Protein AF-A0A258SSX3-F1 (afdb_monomer)

Foldseek 3Di:
DVVVVVLCVQQPAPDPPFDDDPSHTDGNYDDDPVVVVVVVVVVVVVVVPPPD

Secondary structure (DSSP, 8-state):
-HHHHHHHHHTT--SSS-EEETTEEEESSPPPHHHHHHHHHHHHHHHGGG--

Mean predicted aligned error: 6.94 Å

Structure (mmCIF, N/CA/C/O backbone):
data_AF-A0A258SSX3-F1
#
_entry.id   AF-A0A258SSX3-F1
#
loop_
_atom_site.group_PDB
_atom_site.id
_atom_site.type_symbol
_atom_site.label_atom_id
_atom_site.label_alt_id
_atom_site.label_comp_id
_atom_site.label_asym_id
_atom_site.label_entity_id
_atom_site.label_seq_id
_atom_site.pdbx_PDB_ins_code
_atom_site.Cartn_x
_atom_site.Cartn_y
_atom_site.Cartn_z
_atom_site.occupancy
_atom_site.B_iso_or_equiv
_atom_site.auth_seq_id
_atom_site.auth_comp_id
_atom_site.auth_asym_id
_atom_site.auth_atom_id
_atom_site.pdbx_PDB_model_num
ATOM 1 N N . ILE A 1 1 ? -4.159 8.766 15.263 1.00 64.00 1 ILE A N 1
ATOM 2 C CA . ILE A 1 1 ? -3.736 7.452 15.800 1.00 64.00 1 ILE A CA 1
ATOM 3 C C . ILE A 1 1 ? -4.791 6.377 15.560 1.00 64.00 1 ILE A C 1
ATOM 5 O O . ILE A 1 1 ? -4.539 5.564 14.693 1.00 64.00 1 ILE A O 1
ATOM 9 N N . LEU A 1 2 ? -5.957 6.351 16.228 1.00 70.31 2 LEU A N 1
ATOM 10 C CA . LEU A 1 2 ? -6.959 5.283 15.989 1.00 70.31 2 LEU A CA 1
ATOM 11 C C . LEU A 1 2 ? -7.436 5.219 14.526 1.00 70.31 2 LEU A C 1
ATOM 13 O O . LEU A 1 2 ? -7.394 4.161 13.918 1.00 70.31 2 LEU A O 1
ATOM 17 N N . GLU A 1 3 ? -7.757 6.368 13.932 1.00 70.19 3 GLU A N 1
ATOM 18 C CA . GLU A 1 3 ? -8.198 6.467 12.530 1.00 70.19 3 GLU A CA 1
ATOM 19 C C . GLU A 1 3 ? -7.116 6.021 11.521 1.00 70.19 3 GLU A C 1
ATOM 21 O O . GLU A 1 3 ? -7.412 5.493 10.454 1.00 70.19 3 GLU A O 1
ATOM 26 N N . GLU A 1 4 ? -5.837 6.162 11.885 1.00 70.38 4 GLU A N 1
ATOM 27 C CA . GLU A 1 4 ? -4.705 5.701 11.069 1.00 70.38 4 GLU A CA 1
ATOM 28 C C . GLU A 1 4 ? -4.503 4.180 11.181 1.00 70.38 4 GLU A C 1
ATOM 30 O O . GLU A 1 4 ? -3.991 3.555 10.253 1.00 70.38 4 GLU A O 1
ATOM 35 N N . MET A 1 5 ? -4.909 3.576 12.306 1.00 69.81 5 MET A N 1
ATOM 36 C CA . MET A 1 5 ? -4.866 2.124 12.507 1.00 69.81 5 MET A CA 1
ATOM 37 C C . MET A 1 5 ? -5.961 1.422 11.704 1.00 69.81 5 MET A C 1
ATOM 39 O O . MET A 1 5 ? -5.679 0.389 11.101 1.00 69.81 5 MET A O 1
ATOM 43 N N . ASP A 1 6 ? -7.164 1.999 11.643 1.00 74.69 6 ASP A N 1
ATOM 44 C CA . ASP A 1 6 ? -8.263 1.466 10.828 1.00 74.69 6 ASP A CA 1
ATOM 45 C C . ASP A 1 6 ? -7.884 1.464 9.339 1.00 74.69 6 ASP A C 1
ATOM 47 O O . ASP A 1 6 ? -8.008 0.443 8.666 1.00 74.69 6 ASP A O 1
ATOM 51 N N . TYR A 1 7 ? -7.271 2.551 8.855 1.00 77.50 7 TYR A N 1
ATOM 52 C CA . TYR A 1 7 ? -6.754 2.612 7.486 1.00 77.50 7 TYR A CA 1
ATOM 53 C C . TYR A 1 7 ? -5.687 1.543 7.200 1.00 77.50 7 TYR A C 1
ATOM 55 O O . TYR A 1 7 ? -5.679 0.944 6.125 1.00 77.50 7 TYR A O 1
ATOM 63 N N . ALA A 1 8 ? -4.786 1.273 8.152 1.00 78.25 8 ALA A N 1
ATOM 64 C CA . ALA A 1 8 ? -3.771 0.234 7.994 1.00 78.25 8 ALA A CA 1
ATOM 65 C C . ALA A 1 8 ? -4.406 -1.161 7.837 1.00 78.25 8 ALA A C 1
ATOM 67 O O . ALA A 1 8 ? -3.969 -1.941 6.988 1.00 78.25 8 ALA A O 1
ATOM 68 N N . VAL A 1 9 ? -5.458 -1.457 8.606 1.00 81.31 9 VAL A N 1
ATOM 69 C CA . VAL A 1 9 ? -6.227 -2.704 8.479 1.00 81.31 9 VAL A CA 1
ATOM 70 C C . VAL A 1 9 ? -6.932 -2.776 7.124 1.00 81.31 9 VAL A C 1
ATOM 72 O O . VAL A 1 9 ? -6.833 -3.808 6.458 1.00 81.31 9 VAL A O 1
ATOM 75 N N . ASP A 1 10 ? -7.563 -1.687 6.680 1.00 84.38 10 ASP A N 1
ATOM 76 C CA . ASP A 1 10 ? -8.284 -1.624 5.400 1.00 84.38 10 ASP A CA 1
ATOM 77 C C . ASP A 1 10 ? -7.378 -1.901 4.193 1.00 84.38 10 ASP A C 1
ATOM 79 O O . ASP A 1 10 ? -7.781 -2.583 3.249 1.00 84.38 10 ASP A O 1
ATOM 83 N N . VAL A 1 11 ? -6.126 -1.432 4.228 1.00 81.12 11 VAL A N 1
ATOM 84 C CA . VAL A 1 11 ? -5.144 -1.717 3.167 1.00 81.12 11 VAL A CA 1
ATOM 85 C C . VAL A 1 11 ? -4.465 -3.085 3.320 1.00 81.12 11 VAL A C 1
ATOM 87 O O . VAL A 1 11 ? -3.693 -3.472 2.444 1.00 81.12 11 VAL A O 1
ATOM 90 N N . GLY A 1 12 ? -4.755 -3.839 4.390 1.00 84.25 12 GLY A N 1
ATOM 91 C CA . GLY A 1 12 ? -4.310 -5.222 4.606 1.00 84.25 12 GLY A CA 1
ATOM 92 C C . GLY A 1 12 ? -3.123 -5.407 5.561 1.00 84.25 12 GLY A C 1
ATOM 93 O O . GLY A 1 12 ? -2.577 -6.509 5.649 1.00 84.25 12 GLY A O 1
ATOM 94 N N . VAL A 1 13 ? -2.694 -4.371 6.287 1.00 84.94 13 VAL A N 1
ATOM 95 C CA . VAL A 1 13 ? -1.594 -4.468 7.261 1.00 84.94 13 VAL A CA 1
ATOM 96 C C . VAL A 1 13 ? -2.048 -5.247 8.494 1.00 84.94 13 VAL A C 1
ATOM 98 O O . VAL A 1 13 ? -2.894 -4.793 9.257 1.00 84.94 13 VAL A O 1
ATOM 101 N N . MET A 1 14 ? -1.436 -6.411 8.721 1.00 83.88 14 MET A N 1
ATOM 102 C CA . MET A 1 14 ? -1.701 -7.251 9.900 1.00 83.88 14 MET A CA 1
ATOM 103 C C . MET A 1 14 ? -0.675 -7.040 11.026 1.00 83.88 14 MET A C 1
ATOM 105 O O . MET A 1 14 ? -0.968 -7.276 12.196 1.00 83.88 14 MET A O 1
ATOM 109 N N . SER A 1 15 ? 0.541 -6.601 10.684 1.00 84.06 15 SER A N 1
ATOM 110 C CA . SER A 1 15 ? 1.634 -6.349 11.630 1.00 84.06 15 SER A CA 1
ATOM 111 C C . SER A 1 15 ? 2.633 -5.336 11.070 1.00 84.06 15 SER A C 1
ATOM 113 O O . SER A 1 15 ? 2.877 -5.315 9.866 1.00 84.06 15 SER A O 1
ATOM 115 N N . SER A 1 16 ? 3.259 -4.539 11.938 1.00 85.94 16 SER A N 1
ATOM 116 C CA . SER A 1 16 ? 4.365 -3.647 11.569 1.00 85.94 16 SER A CA 1
ATOM 117 C C . SER A 1 16 ? 5.725 -4.349 11.685 1.00 85.94 16 SER A C 1
ATOM 119 O O . SER A 1 16 ? 5.907 -5.125 12.628 1.00 85.94 16 SER A O 1
ATOM 121 N N . PRO A 1 17 ? 6.723 -4.004 10.853 1.00 90.88 17 PRO A N 1
ATOM 122 C CA . PRO A 1 17 ? 6.685 -3.010 9.773 1.00 90.88 17 PRO A CA 1
ATOM 123 C C . PRO A 1 17 ? 6.048 -3.545 8.479 1.00 90.88 17 PRO A C 1
ATOM 125 O O . PRO A 1 17 ? 6.297 -4.680 8.095 1.00 90.88 17 PRO A O 1
ATOM 128 N N . ALA A 1 18 ? 5.282 -2.696 7.791 1.00 93.50 18 ALA A N 1
ATOM 129 C CA . ALA A 1 18 ? 4.673 -2.963 6.488 1.00 93.50 18 ALA A CA 1
ATOM 130 C C . ALA A 1 18 ? 4.578 -1.656 5.681 1.00 93.50 18 ALA A C 1
ATOM 132 O O . ALA A 1 18 ? 4.597 -0.571 6.265 1.00 93.50 18 ALA A O 1
ATOM 133 N N . ILE A 1 19 ? 4.487 -1.748 4.353 1.00 94.38 19 ILE A N 1
ATOM 134 C CA . ILE A 1 19 ? 4.410 -0.590 3.452 1.00 94.38 19 ILE A CA 1
ATOM 135 C C . ILE A 1 19 ? 3.290 -0.811 2.432 1.00 94.38 19 ILE A C 1
ATOM 137 O O . ILE A 1 19 ? 3.326 -1.755 1.637 1.00 94.38 19 ILE A O 1
ATOM 141 N N . ALA A 1 20 ? 2.319 0.102 2.435 1.00 93.62 20 ALA A N 1
ATOM 142 C CA . ALA A 1 20 ? 1.327 0.247 1.380 1.00 93.62 20 ALA A CA 1
ATOM 143 C C . ALA A 1 20 ? 1.705 1.415 0.455 1.00 93.62 20 ALA A C 1
ATOM 145 O O . ALA A 1 20 ? 2.191 2.445 0.924 1.00 93.62 20 ALA A O 1
ATOM 146 N N . ILE A 1 21 ? 1.491 1.258 -0.851 1.00 93.81 21 ILE A N 1
ATOM 147 C CA . ILE A 1 21 ? 1.769 2.269 -1.881 1.00 93.81 21 ILE A CA 1
ATOM 148 C C . ILE A 1 21 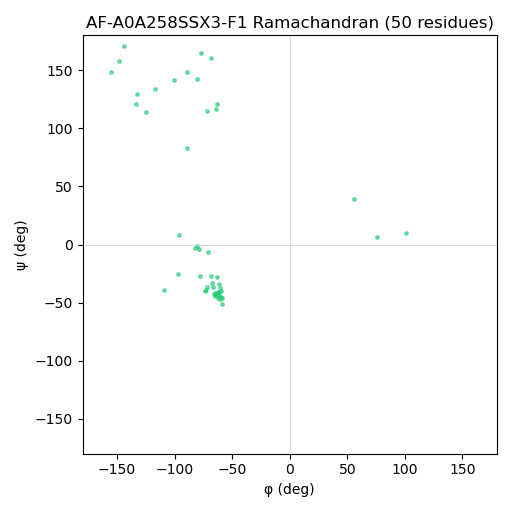? 0.532 2.359 -2.778 1.00 93.81 21 ILE A C 1
ATOM 150 O O . ILE A 1 21 ? 0.039 1.331 -3.243 1.00 93.81 21 ILE A O 1
ATOM 154 N N . ASP A 1 22 ? 0.026 3.573 -3.006 1.00 90.75 22 ASP A N 1
ATOM 155 C CA . ASP A 1 22 ? -1.210 3.835 -3.765 1.00 90.75 22 ASP A CA 1
ATOM 156 C C . ASP A 1 22 ? -2.439 3.087 -3.208 1.00 90.75 22 ASP A C 1
ATOM 158 O O . ASP A 1 22 ? -3.264 2.556 -3.946 1.00 90.75 22 ASP A O 1
ATOM 162 N N . GLY A 1 23 ? -2.544 3.009 -1.876 1.00 88.81 23 GLY A N 1
ATOM 163 C CA . GLY A 1 23 ? -3.663 2.356 -1.184 1.00 88.81 23 GLY A CA 1
ATOM 164 C C . GLY A 1 23 ? -3.625 0.824 -1.201 1.00 88.81 23 GLY A C 1
ATOM 165 O O . GLY A 1 23 ? -4.570 0.191 -0.741 1.00 88.81 23 GLY A O 1
ATOM 166 N N . GLN A 1 24 ? -2.549 0.213 -1.704 1.00 91.06 24 GLN A N 1
ATOM 167 C CA . GLN A 1 24 ? -2.390 -1.242 -1.751 1.00 91.06 24 GLN A CA 1
ATOM 168 C C . GLN A 1 24 ? -1.205 -1.682 -0.897 1.00 91.06 24 GLN A C 1
ATOM 170 O O . GLN A 1 24 ? -0.126 -1.102 -1.014 1.00 91.06 24 GLN A O 1
ATOM 175 N N . LEU A 1 25 ? -1.366 -2.719 -0.069 1.00 93.38 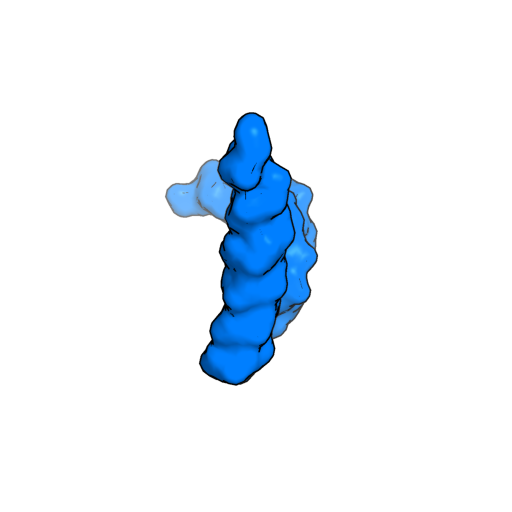25 LEU A N 1
ATOM 176 C CA . LEU A 1 25 ? -0.236 -3.349 0.617 1.00 93.38 25 LEU A CA 1
ATOM 177 C C . LEU A 1 25 ? 0.730 -3.961 -0.403 1.00 93.38 25 LEU A C 1
ATOM 179 O O . LEU A 1 25 ? 0.356 -4.850 -1.165 1.00 93.38 25 LEU A O 1
ATOM 183 N N . VAL A 1 26 ? 1.982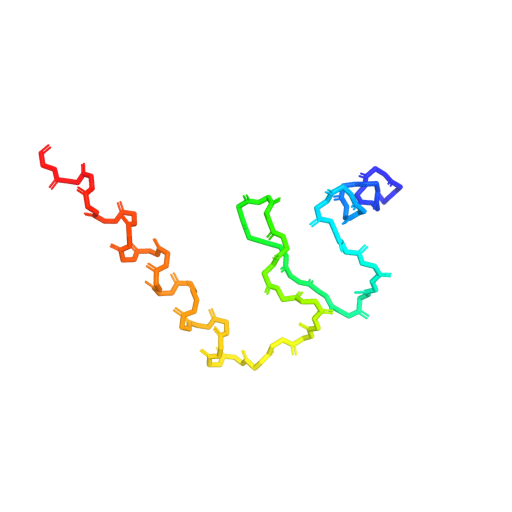 -3.504 -0.382 1.00 96.06 26 VAL A N 1
ATOM 184 C CA . VAL A 1 26 ? 3.037 -3.976 -1.293 1.00 96.06 26 VAL A CA 1
ATOM 185 C C . VAL A 1 26 ? 4.066 -4.816 -0.552 1.00 96.06 26 VAL A C 1
ATOM 187 O O . VAL A 1 26 ? 4.508 -5.845 -1.053 1.00 96.06 26 VAL A O 1
ATOM 190 N N . PHE A 1 27 ? 4.414 -4.407 0.669 1.00 96.06 27 PHE A N 1
ATOM 191 C CA . PHE A 1 27 ? 5.358 -5.120 1.519 1.00 96.06 27 PHE A CA 1
ATOM 192 C C . PHE A 1 27 ? 4.707 -5.416 2.871 1.00 96.06 27 PHE A C 1
ATOM 194 O O . PHE A 1 27 ? 4.423 -4.502 3.642 1.00 96.06 27 PHE A O 1
ATOM 201 N N . SER A 1 28 ? 4.484 -6.695 3.176 1.00 93.94 28 SER A N 1
ATOM 202 C CA . SER A 1 28 ? 3.948 -7.156 4.470 1.00 93.94 28 SER A CA 1
ATOM 203 C C . SER A 1 28 ? 5.006 -7.247 5.579 1.00 93.94 28 SER A C 1
ATOM 205 O O . SER A 1 28 ? 4.696 -7.633 6.703 1.00 93.94 28 SER A O 1
ATOM 207 N N . SER A 1 29 ? 6.259 -6.942 5.247 1.00 93.56 29 SER A N 1
ATOM 208 C CA . SER A 1 29 ? 7.422 -6.891 6.133 1.00 93.56 29 SER A CA 1
ATOM 209 C C . SER A 1 29 ? 8.341 -5.750 5.689 1.00 93.56 29 SER A C 1
ATOM 211 O O . SER A 1 29 ? 8.149 -5.192 4.611 1.00 93.56 29 SER A O 1
ATOM 213 N N . LEU A 1 30 ? 9.366 -5.412 6.477 1.00 94.88 30 LEU A N 1
ATOM 214 C CA . LEU A 1 30 ? 10.361 -4.412 6.075 1.00 94.88 30 LEU A CA 1
ATOM 215 C C . LEU A 1 30 ? 11.145 -4.904 4.842 1.00 94.88 30 LEU A C 1
ATOM 217 O O . LEU A 1 30 ? 11.840 -5.915 4.967 1.00 94.88 30 LEU A O 1
ATOM 221 N N . PRO A 1 31 ? 11.070 -4.227 3.681 1.00 96.44 31 PRO A N 1
ATOM 222 C CA . PRO A 1 31 ? 11.901 -4.576 2.537 1.00 96.44 31 PRO A CA 1
ATOM 223 C C . PRO A 1 31 ? 13.332 -4.060 2.714 1.00 96.44 31 PRO A C 1
ATOM 225 O O . PRO A 1 31 ? 13.610 -3.168 3.521 1.00 96.44 31 PRO A O 1
ATOM 228 N N . SER A 1 32 ? 14.243 -4.573 1.894 1.00 97.69 32 SER A N 1
ATOM 229 C CA . SER A 1 32 ? 15.533 -3.928 1.667 1.00 97.69 32 SER A CA 1
ATOM 230 C C . SER A 1 32 ? 15.370 -2.603 0.911 1.00 97.69 32 SER A C 1
ATOM 232 O O . SER A 1 32 ? 14.371 -2.345 0.232 1.00 97.69 32 SER A O 1
ATOM 234 N N . ALA A 1 33 ? 16.392 -1.748 0.996 1.00 97.56 33 ALA A N 1
ATOM 235 C CA . ALA A 1 33 ? 16.404 -0.483 0.266 1.00 97.56 33 ALA A CA 1
ATOM 236 C C . ALA A 1 33 ? 16.352 -0.685 -1.261 1.00 97.56 33 ALA A C 1
ATOM 238 O O . ALA A 1 33 ? 15.739 0.122 -1.959 1.00 97.56 33 ALA A O 1
ATOM 239 N N . ASP A 1 34 ? 16.968 -1.755 -1.774 1.00 97.88 34 ASP A N 1
ATOM 240 C CA . ASP A 1 34 ? 16.985 -2.058 -3.207 1.00 97.88 34 ASP A CA 1
ATOM 241 C C . ASP A 1 34 ? 15.624 -2.553 -3.710 1.00 97.88 34 ASP A C 1
ATOM 243 O O . ASP A 1 34 ? 15.181 -2.118 -4.771 1.00 97.88 34 ASP A O 1
ATOM 247 N N . GLU A 1 35 ? 14.916 -3.379 -2.932 1.00 97.38 35 GLU A N 1
ATOM 248 C CA . GLU A 1 35 ? 13.548 -3.813 -3.256 1.00 97.38 35 GLU A CA 1
ATOM 249 C C . GLU A 1 35 ? 12.579 -2.630 -3.296 1.00 97.38 35 GLU A C 1
ATOM 251 O O . GLU A 1 35 ? 11.819 -2.478 -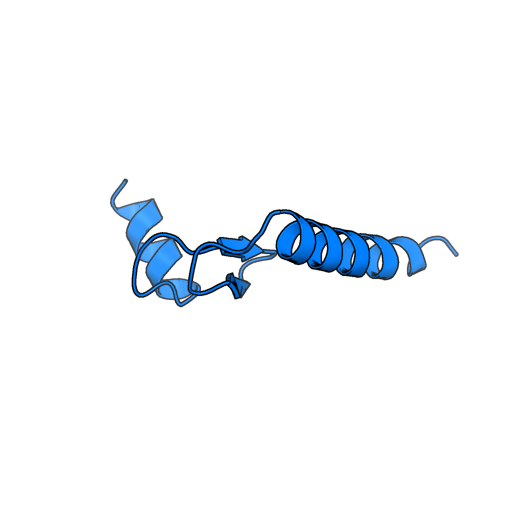4.255 1.00 97.38 35 GLU A O 1
ATOM 256 N N . LEU A 1 36 ? 12.646 -1.746 -2.294 1.00 97.44 36 LEU A N 1
ATOM 257 C CA . LEU A 1 36 ? 11.817 -0.544 -2.270 1.00 97.44 36 LEU A CA 1
ATOM 258 C C . LEU A 1 36 ? 12.140 0.378 -3.455 1.00 97.44 36 LEU A C 1
ATOM 260 O O . LEU A 1 36 ? 11.232 0.892 -4.108 1.00 97.44 36 LEU A O 1
ATOM 264 N N . ARG A 1 37 ? 13.429 0.571 -3.766 1.00 96.88 37 ARG A N 1
ATOM 265 C CA . ARG A 1 37 ? 13.857 1.383 -4.912 1.00 96.88 37 ARG A CA 1
ATOM 266 C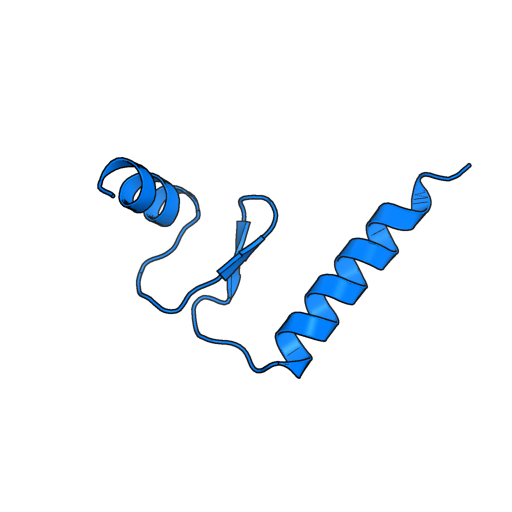 C . ARG A 1 37 ? 13.335 0.808 -6.225 1.00 96.88 37 ARG A C 1
ATOM 268 O O . ARG A 1 37 ? 12.805 1.568 -7.029 1.00 96.88 37 ARG A O 1
ATOM 275 N N . ALA A 1 38 ? 13.477 -0.498 -6.440 1.00 96.94 38 ALA A N 1
ATOM 276 C CA . ALA A 1 38 ? 13.033 -1.156 -7.664 1.00 96.94 38 ALA A CA 1
ATOM 277 C C . ALA A 1 38 ? 11.525 -0.978 -7.890 1.00 96.94 38 ALA A C 1
ATOM 279 O O . ALA A 1 38 ? 11.110 -0.612 -8.990 1.00 96.94 38 ALA A O 1
ATOM 280 N N . GLU A 1 39 ? 10.716 -1.158 -6.844 1.00 97.06 39 GLU A N 1
ATOM 281 C CA . GLU A 1 39 ? 9.263 -1.003 -6.936 1.00 97.06 39 GLU A CA 1
ATOM 282 C C . GLU A 1 39 ? 8.844 0.446 -7.224 1.00 97.06 39 GLU A C 1
ATOM 284 O O . GLU A 1 39 ? 8.003 0.693 -8.090 1.00 97.06 39 GLU A O 1
ATOM 289 N N . LEU A 1 40 ? 9.471 1.425 -6.565 1.00 95.88 40 LEU A N 1
ATOM 290 C CA . LEU A 1 40 ? 9.206 2.841 -6.836 1.00 95.88 40 LEU A CA 1
ATOM 291 C C . LEU A 1 40 ? 9.635 3.237 -8.257 1.00 95.88 40 LEU A C 1
ATOM 293 O O . LEU A 1 40 ? 8.898 3.939 -8.948 1.00 95.88 40 LEU A O 1
ATOM 297 N N . SER A 1 41 ? 10.796 2.765 -8.724 1.00 95.56 41 SER A N 1
ATOM 298 C CA . SER A 1 41 ? 11.258 2.998 -10.097 1.00 95.56 41 SER A CA 1
ATOM 299 C C . SER A 1 41 ? 10.311 2.395 -11.134 1.00 95.56 41 SER A C 1
ATOM 301 O O . SER A 1 41 ? 10.026 3.051 -12.135 1.00 95.56 41 SER A O 1
ATOM 303 N N . ARG A 1 42 ? 9.785 1.187 -10.887 1.00 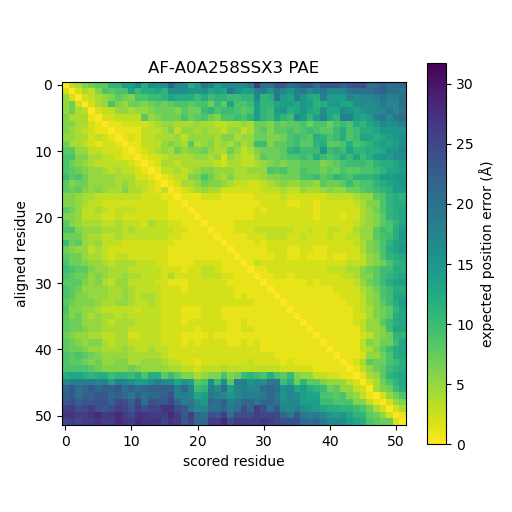93.50 42 ARG A N 1
ATOM 304 C CA . ARG A 1 42 ? 8.792 0.537 -11.753 1.00 93.50 42 ARG A CA 1
ATOM 305 C C . ARG A 1 42 ? 7.535 1.398 -11.898 1.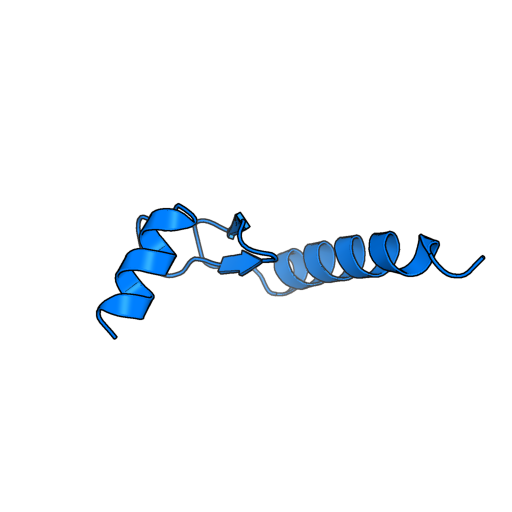00 93.50 42 ARG A C 1
ATOM 307 O O . ARG A 1 42 ? 7.144 1.711 -13.019 1.00 93.50 42 ARG A O 1
ATOM 314 N N . ARG A 1 43 ? 6.955 1.855 -10.782 1.00 93.81 43 ARG A N 1
ATOM 315 C CA . ARG A 1 43 ? 5.736 2.688 -10.779 1.00 93.81 43 ARG A CA 1
ATOM 316 C C . ARG A 1 43 ? 5.931 4.040 -11.457 1.00 93.81 43 ARG A C 1
ATOM 318 O O . ARG A 1 43 ? 5.081 4.478 -12.225 1.00 93.81 43 ARG A O 1
ATOM 325 N N . LEU A 1 44 ? 7.062 4.700 -11.206 1.00 91.56 44 LEU A N 1
ATOM 326 C CA . LEU A 1 44 ? 7.379 5.981 -11.844 1.00 91.56 44 LEU A CA 1
ATOM 327 C C . LEU A 1 44 ? 7.625 5.826 -13.354 1.00 91.56 44 LEU A C 1
ATOM 329 O O . LEU A 1 44 ? 7.269 6.717 -14.123 1.00 91.56 44 LEU A O 1
ATOM 333 N N . GLY A 1 45 ? 8.183 4.689 -13.785 1.00 86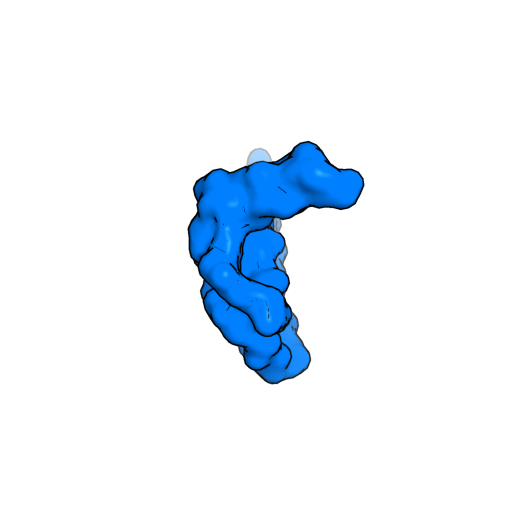.12 45 GLY A N 1
ATOM 334 C CA . GLY A 1 45 ? 8.313 4.338 -15.200 1.00 86.12 45 GLY A CA 1
ATOM 335 C C . GLY A 1 45 ? 6.964 4.101 -15.890 1.00 86.12 45 GLY A C 1
ATOM 336 O O . GLY A 1 45 ? 6.786 4.517 -17.031 1.00 86.12 45 GLY A O 1
ATOM 337 N N . GLU A 1 46 ? 5.995 3.505 -15.190 1.00 63.81 46 GLU A N 1
ATOM 338 C CA . GLU A 1 46 ? 4.618 3.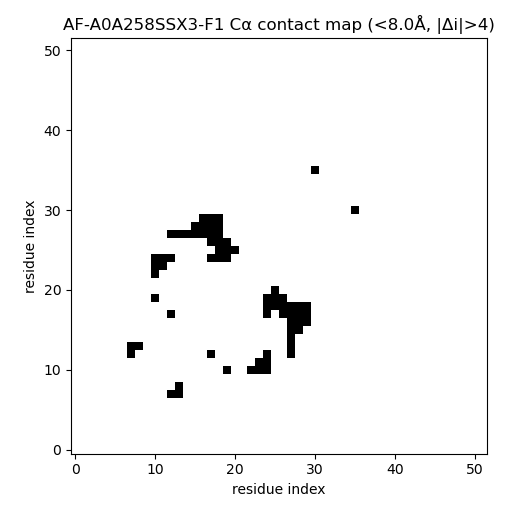304 -15.674 1.00 63.81 46 GLU A CA 1
ATOM 339 C C . GLU A 1 46 ? 3.820 4.625 -15.733 1.00 63.81 46 GLU A C 1
ATOM 341 O O . GLU A 1 46 ? 3.064 4.858 -16.677 1.00 63.81 46 GLU A O 1
ATOM 346 N N . ALA A 1 47 ? 4.035 5.541 -14.782 1.00 58.59 47 ALA A N 1
ATOM 347 C CA . ALA A 1 47 ? 3.385 6.856 -14.758 1.00 58.59 47 ALA A CA 1
ATOM 348 C C . ALA A 1 47 ? 3.845 7.793 -15.900 1.00 58.59 47 ALA A C 1
ATOM 350 O O . ALA A 1 47 ? 3.072 8.637 -16.357 1.00 58.59 47 ALA A O 1
ATOM 351 N N . GLY A 1 48 ? 5.072 7.616 -16.409 1.00 55.38 48 GLY A N 1
ATOM 352 C CA . GLY A 1 48 ? 5.661 8.418 -17.491 1.00 55.38 48 GLY A CA 1
ATOM 353 C C . GLY A 1 48 ? 5.073 8.193 -18.893 1.00 55.38 48 GLY A C 1
ATOM 354 O O . GLY A 1 48 ? 5.419 8.928 -19.814 1.00 55.38 48 GLY A O 1
ATOM 355 N N . GLY A 1 49 ? 4.172 7.218 -19.071 1.00 55.38 49 GLY A N 1
ATOM 356 C CA . GLY A 1 49 ? 3.529 6.909 -20.357 1.00 55.38 49 GLY A CA 1
ATOM 357 C C . GLY A 1 49 ? 2.376 7.837 -20.772 1.00 55.38 49 GLY A C 1
ATOM 358 O O . GLY A 1 49 ? 1.845 7.676 -21.865 1.00 55.38 49 GLY A O 1
ATOM 359 N N . HIS A 1 50 ? 1.983 8.804 -19.933 1.00 53.16 50 HIS A N 1
ATOM 360 C CA . HIS A 1 50 ? 0.874 9.737 -20.210 1.00 53.16 50 HIS A CA 1
ATOM 361 C C . HIS A 1 50 ? 1.335 11.086 -20.791 1.00 53.16 50 HIS A C 1
ATOM 363 O O . HIS A 1 50 ? 0.536 12.010 -20.920 1.00 53.16 50 HIS A O 1
ATOM 369 N N . ALA A 1 51 ? 2.617 11.212 -21.144 1.00 55.09 51 ALA A N 1
ATOM 370 C CA . ALA A 1 51 ? 3.106 12.300 -21.980 1.00 55.09 51 ALA A CA 1
ATOM 371 C C . ALA A 1 51 ? 3.003 11.878 -23.456 1.00 55.09 51 ALA A C 1
ATOM 373 O O . ALA A 1 51 ? 3.956 11.370 -24.048 1.00 55.09 51 ALA A O 1
ATOM 374 N N . SER A 1 52 ? 1.819 12.036 -24.043 1.00 46.72 52 SER A N 1
ATOM 375 C CA . SER A 1 52 ? 1.597 12.042 -25.495 1.00 46.72 52 SER A CA 1
ATOM 376 C C . SER A 1 52 ? 0.567 13.103 -25.839 1.00 46.72 52 SER A C 1
ATOM 378 O O . SER A 1 52 ? -0.436 13.193 -25.098 1.00 46.72 52 SER A O 1
#

Radius of gyration: 13.44 Å; Cα contacts (8 Å, |Δi|>4): 35; chains: 1; bounding box: 25×20×42 Å

pLDDT: mean 84.03, std 14.25, range [46.72, 97.88]

Solvent-accessible surface area (backbone atoms only — not comparable to full-atom values): 3240 Å² total; per-residue (Å²): 106,72,73,58,51,53,52,38,48,75,36,63,54,88,54,87,54,55,43,64,60,96,77,36,61,76,32,82,44,78,71,55,73,66,59,52,47,51,53,52,51,52,52,54,58,62,62,61,71,74,79,121

Sequence (52 aa):
ILEEMDYAVDVGVMSSPAIAIDGQLVFSSLPSADELRAELSRRLGEAGGHAS